Protein AF-A0A963C0A4-F1 (afdb_monomer)

pLDDT: mean 87.42, std 14.11, range [45.28, 98.56]

Foldseek 3Di:
DVLLVVLVVLLVQLVVCLVVVNLVSNLVSVVSNVLSVVVVVVDPVVSVVVVVVCVVCVPLLSVLCVPPCNSVVLSVLSVQLSVCVVVVPPVSNVVSVVVSVVSSVVSSVVVVVVVPDDDPDDPPPDDDDDDDD

Mean predicted aligned error: 8.02 Å

Solvent-accessible surface area (backbone atoms only — not comparable to full-atom values): 7625 Å² total; per-residue (Å²): 111,74,67,59,53,52,47,50,57,30,48,53,45,30,53,56,19,55,76,68,67,35,61,67,58,24,47,54,29,48,51,53,38,53,50,55,59,44,59,74,67,72,44,66,67,63,44,52,57,51,52,56,54,44,64,77,43,43,66,61,60,52,56,30,46,69,42,86,67,39,53,63,52,51,52,52,50,49,52,55,31,51,49,25,54,74,72,64,36,62,69,58,24,50,56,46,48,53,51,47,53,51,51,53,52,51,40,40,52,51,51,55,53,58,75,70,53,80,76,82,74,82,76,84,84,80,79,90,75,82,89,86,132

Nearest PDB structures (foldseek):
  7u5q-assembly2_B  TM=8.967E-01  e=4.202E-04  Brucella melitensis ATCC 23457
  5tpm-assembly2_C  TM=8.599E-01  e=5.009E-02  Escherichia coli CFT073
  5tpm-assembly2_D  TM=8.722E-01  e=1.063E-01  Escherichia coli CFT073
  3sxz-assembly1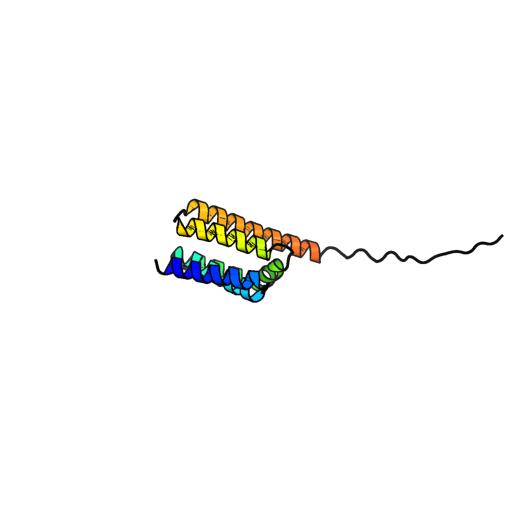_B  TM=8.604E-01  e=1.390E-01  Thermotoga maritima
  2hs5-assembly1_A  TM=7.071E-01  e=4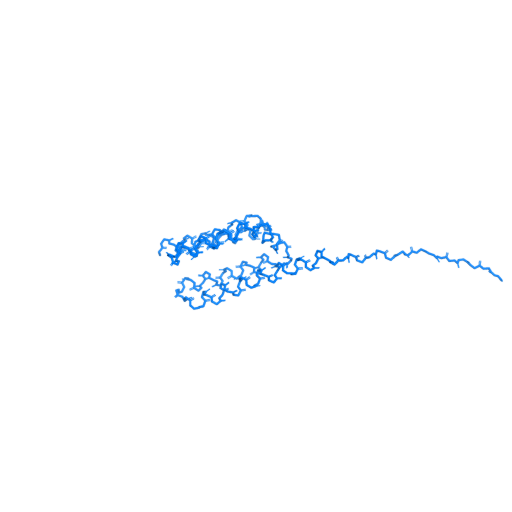.295E-01  Rhodococcus jostii RHA1

Secondary structure (DSSP, 8-state):
-HHHHHHHHHHHHHHHHHHTT-HHHHHHHHHHHHHHHHHTT--HHHHHHHHHHHHHTHHHHHHHTTSTTHHHHHHHHHHHHHHHHHHT-HHHHHHHHHHHHHHHHHHHHHHHHHHTSPPPPPP----------

Radius of gyration: 21.54 Å; Cα contacts (8 Å, |Δi|>4): 77; chains: 1; bounding box: 71×30×64 Å

Sequence (133 aa):
PADLKRLEALHEKLERQAAKGDINGFFEANHAFHEAVQELSGNRWVKQVIDDLRKVLKLTRRDSLRLDGRLKQSLEEHRHILAAIRERDAATAEALMHAHLLSGRAALAKMHAAALSPSPSPASGGGERIGHG

Structure (mmCIF, N/CA/C/O backbone):
data_AF-A0A963C0A4-F1
#
_entry.id   AF-A0A963C0A4-F1
#
loop_
_atom_site.group_PDB
_atom_site.id
_atom_site.type_symbol
_atom_site.label_atom_id
_atom_site.label_alt_id
_atom_site.label_comp_id
_atom_site.label_asym_id
_atom_site.label_entity_id
_atom_site.label_seq_id
_atom_site.pdbx_PDB_ins_code
_atom_site.Cartn_x
_atom_site.Cartn_y
_atom_site.Cartn_z
_atom_site.occupancy
_atom_site.B_iso_or_equiv
_atom_site.auth_seq_id
_atom_site.auth_comp_id
_atom_site.auth_asym_id
_atom_site.auth_atom_id
_atom_site.pdbx_PDB_model_num
ATOM 1 N N . PRO A 1 1 ? -15.663 -5.049 12.313 1.00 68.06 1 PRO A N 1
ATOM 2 C CA . PRO A 1 1 ? -16.088 -3.663 11.977 1.00 68.06 1 PRO A CA 1
ATOM 3 C C . PRO A 1 1 ? -16.221 -3.501 10.456 1.00 68.06 1 PRO A C 1
ATOM 5 O O . PRO A 1 1 ? -15.610 -4.291 9.738 1.00 68.06 1 PRO A O 1
ATOM 8 N N . ALA A 1 2 ? -17.015 -2.541 9.968 1.00 80.81 2 ALA A N 1
ATOM 9 C CA . ALA A 1 2 ? -17.229 -2.334 8.529 1.00 80.81 2 ALA A CA 1
ATOM 10 C C . ALA A 1 2 ? -15.930 -1.966 7.785 1.00 80.81 2 ALA A C 1
ATOM 12 O O . ALA A 1 2 ? -15.677 -2.489 6.702 1.00 80.81 2 ALA A O 1
ATOM 13 N N . ASP A 1 3 ? -15.062 -1.169 8.411 1.00 87.94 3 ASP A N 1
ATOM 14 C CA . ASP A 1 3 ? -13.819 -0.704 7.784 1.00 87.94 3 ASP A CA 1
ATOM 15 C C . ASP A 1 3 ? -12.806 -1.830 7.557 1.00 87.94 3 ASP A C 1
ATOM 17 O O . ASP A 1 3 ? -12.167 -1.897 6.508 1.00 87.94 3 ASP A O 1
ATOM 21 N N . LEU A 1 4 ? -12.717 -2.781 8.495 1.00 91.69 4 LEU A N 1
ATOM 22 C CA . LEU A 1 4 ? -11.841 -3.944 8.345 1.00 91.69 4 LEU A CA 1
ATOM 23 C C . LEU A 1 4 ? -12.279 -4.828 7.171 1.00 91.69 4 LEU A C 1
ATOM 25 O O . LEU A 1 4 ? -11.444 -5.233 6.370 1.00 91.69 4 LEU A O 1
ATOM 29 N N . LYS A 1 5 ? -13.592 -5.050 7.013 1.00 94.44 5 LYS A N 1
ATOM 30 C CA . LYS A 1 5 ? -14.136 -5.799 5.868 1.00 94.44 5 LYS A CA 1
ATOM 31 C C . LYS A 1 5 ? -13.827 -5.104 4.542 1.00 94.44 5 LYS A C 1
ATOM 33 O O . LYS A 1 5 ? -13.534 -5.765 3.550 1.00 94.44 5 LYS A O 1
ATOM 38 N N . ARG A 1 6 ? -13.876 -3.767 4.514 1.00 95.19 6 ARG A N 1
ATOM 39 C CA . ARG A 1 6 ? -13.499 -2.986 3.328 1.00 95.19 6 ARG A CA 1
ATOM 40 C C . ARG A 1 6 ? -12.013 -3.151 3.000 1.00 95.19 6 ARG A C 1
ATOM 42 O O . ARG A 1 6 ? -11.688 -3.351 1.832 1.00 95.19 6 ARG A O 1
ATOM 49 N N . LEU A 1 7 ? -11.127 -3.106 3.998 1.00 95.88 7 LEU A N 1
ATOM 50 C CA . LEU A 1 7 ? -9.694 -3.351 3.797 1.00 95.88 7 LEU A CA 1
ATOM 51 C C . LEU A 1 7 ? -9.411 -4.767 3.289 1.00 95.88 7 LEU A C 1
ATOM 53 O O . LEU A 1 7 ? -8.638 -4.924 2.347 1.00 95.88 7 LEU A O 1
ATOM 57 N N . GLU A 1 8 ? -10.068 -5.778 3.858 1.00 96.94 8 GLU A N 1
ATOM 58 C CA . GLU A 1 8 ? -9.965 -7.173 3.414 1.00 96.94 8 GLU A CA 1
ATOM 59 C C . GLU A 1 8 ? -10.400 -7.319 1.945 1.00 96.94 8 GLU A C 1
ATOM 61 O O . GLU A 1 8 ? -9.646 -7.848 1.133 1.00 96.94 8 GLU A O 1
ATOM 66 N N . ALA A 1 9 ? -11.547 -6.753 1.557 1.00 97.81 9 ALA A N 1
ATOM 67 C CA . ALA A 1 9 ? -12.035 -6.808 0.176 1.00 97.81 9 ALA A CA 1
ATOM 68 C C . ALA A 1 9 ? -11.102 -6.100 -0.829 1.00 97.81 9 ALA A C 1
ATOM 70 O O . ALA A 1 9 ? -10.912 -6.562 -1.962 1.00 97.81 9 ALA A O 1
ATOM 71 N N . LEU A 1 10 ? -10.505 -4.972 -0.431 1.00 98.06 10 LEU A N 1
ATOM 72 C CA . LEU A 1 10 ? -9.507 -4.262 -1.237 1.00 98.06 10 LEU A CA 1
ATOM 73 C C . LEU A 1 10 ? -8.212 -5.069 -1.362 1.00 98.06 10 LEU A C 1
ATOM 75 O O . LEU A 1 10 ? -7.638 -5.140 -2.449 1.00 98.06 10 LEU A O 1
ATOM 79 N N . HIS A 1 11 ? -7.788 -5.732 -0.289 1.00 98.31 11 HIS A N 1
ATOM 80 C CA . HIS A 1 11 ? -6.635 -6.621 -0.311 1.00 98.31 11 HIS A CA 1
ATOM 81 C C . HIS A 1 11 ? -6.869 -7.850 -1.196 1.00 98.31 11 HIS A C 1
ATOM 83 O O . HIS A 1 11 ? -6.030 -8.188 -2.023 1.00 98.31 11 HIS A O 1
ATOM 89 N N . GLU A 1 12 ? -8.037 -8.484 -1.134 1.00 98.31 12 GLU A N 1
ATOM 90 C CA . GLU A 1 12 ? -8.380 -9.558 -2.072 1.00 98.31 12 GLU A CA 1
ATOM 91 C C . GLU A 1 12 ? -8.370 -9.080 -3.531 1.00 98.31 12 GLU A C 1
ATOM 93 O O . GLU A 1 12 ? -8.051 -9.837 -4.450 1.00 98.31 12 GLU A O 1
ATOM 98 N N . LYS A 1 13 ? -8.712 -7.810 -3.781 1.00 98.25 13 LYS A N 1
ATOM 99 C CA . LYS A 1 13 ? -8.554 -7.223 -5.114 1.00 98.25 13 LYS A CA 1
ATOM 100 C C . LYS A 1 13 ? -7.074 -7.137 -5.494 1.00 98.25 13 LYS A C 1
ATOM 102 O O . LYS A 1 13 ? -6.762 -7.503 -6.622 1.00 98.25 13 LYS A O 1
ATOM 107 N N . LEU A 1 14 ? -6.179 -6.728 -4.589 1.00 98.19 14 LEU A N 1
ATOM 108 C CA . LEU A 1 14 ? -4.726 -6.751 -4.830 1.00 98.19 14 LEU A CA 1
ATOM 109 C C . LEU A 1 14 ? -4.240 -8.147 -5.221 1.00 98.19 14 LEU A C 1
ATOM 111 O O . LEU A 1 14 ? -3.583 -8.286 -6.250 1.00 98.19 14 LEU A O 1
ATOM 115 N N . GLU A 1 15 ? -4.631 -9.168 -4.458 1.00 98.50 15 GLU A N 1
ATOM 116 C CA . GLU A 1 15 ? -4.316 -10.576 -4.735 1.00 98.50 15 GLU A CA 1
ATOM 117 C C . GLU A 1 15 ? -4.724 -10.976 -6.155 1.00 98.50 15 GLU A C 1
ATOM 119 O O . GLU A 1 15 ? -3.910 -11.457 -6.946 1.00 98.50 15 GLU A O 1
ATOM 124 N N . ARG A 1 16 ? -5.986 -10.707 -6.518 1.00 98.44 16 ARG A N 1
ATOM 125 C CA . ARG A 1 16 ? -6.525 -11.058 -7.838 1.00 98.44 16 ARG A CA 1
ATOM 126 C C . ARG A 1 16 ? -5.804 -10.350 -8.979 1.00 98.44 16 ARG A C 1
ATOM 128 O O . ARG A 1 16 ? -5.601 -10.967 -10.021 1.00 98.44 16 ARG A O 1
ATOM 135 N N . GLN A 1 17 ? -5.455 -9.072 -8.825 1.00 98.06 17 GLN A N 1
ATOM 136 C CA . GLN A 1 17 ? -4.776 -8.335 -9.896 1.00 98.06 17 GLN A CA 1
ATOM 137 C C . GLN A 1 17 ? -3.301 -8.718 -10.010 1.00 98.06 17 GLN A C 1
ATOM 139 O O . GLN A 1 17 ? -2.800 -8.871 -11.121 1.00 98.06 17 GLN A O 1
ATOM 144 N N . ALA A 1 18 ? -2.629 -8.974 -8.886 1.00 97.00 18 ALA A N 1
ATOM 145 C CA . ALA A 1 18 ? -1.266 -9.488 -8.890 1.00 97.00 18 ALA A CA 1
ATOM 146 C C . ALA A 1 18 ? -1.178 -10.875 -9.543 1.00 97.00 18 ALA A C 1
ATOM 148 O O . ALA A 1 18 ? -0.292 -11.098 -10.363 1.00 97.00 18 ALA A O 1
ATOM 149 N N . ALA A 1 19 ? -2.123 -11.775 -9.250 1.00 96.94 19 ALA A N 1
ATOM 150 C CA . ALA A 1 19 ? -2.187 -13.104 -9.864 1.00 96.94 19 ALA A CA 1
ATOM 151 C C . ALA A 1 19 ? -2.365 -13.053 -11.392 1.00 96.94 19 ALA A C 1
ATOM 153 O O . ALA A 1 19 ? -1.885 -13.931 -12.102 1.00 96.94 19 ALA A O 1
ATOM 154 N N . LYS A 1 20 ? -3.029 -12.011 -11.906 1.00 96.25 20 LYS A N 1
ATOM 155 C CA . LYS A 1 20 ? -3.195 -11.762 -13.347 1.00 96.25 20 LYS A CA 1
ATOM 156 C C . LYS A 1 20 ? -2.012 -11.028 -13.985 1.00 96.25 20 LYS A C 1
ATOM 158 O O . LYS A 1 20 ? -2.010 -10.848 -15.198 1.00 96.25 20 LYS A O 1
ATOM 163 N N . GLY A 1 21 ? -1.059 -10.537 -13.190 1.00 94.12 21 GLY A N 1
ATOM 164 C CA . GLY A 1 21 ? -0.035 -9.601 -13.658 1.00 94.12 21 GLY A CA 1
ATOM 165 C C . GLY A 1 21 ? -0.600 -8.246 -14.109 1.00 94.12 21 GLY A C 1
ATOM 166 O O . GLY A 1 21 ? 0.084 -7.503 -14.812 1.00 94.12 21 GLY A O 1
ATOM 167 N N . ASP A 1 22 ? -1.836 -7.901 -13.726 1.00 96.31 22 ASP A N 1
ATOM 168 C CA . ASP A 1 22 ? -2.466 -6.634 -14.101 1.00 96.31 22 ASP A CA 1
ATOM 169 C C . ASP A 1 22 ? -1.942 -5.500 -13.215 1.00 96.31 22 ASP A C 1
ATOM 171 O O . ASP A 1 22 ? -2.460 -5.215 -12.133 1.00 96.31 22 ASP A O 1
ATOM 175 N N . ILE A 1 23 ? -0.896 -4.833 -13.697 1.00 94.75 23 ILE A N 1
ATOM 176 C CA . ILE A 1 23 ? -0.241 -3.726 -12.994 1.00 94.75 23 ILE A CA 1
ATOM 177 C C . ILE A 1 23 ? -1.183 -2.534 -12.812 1.00 94.75 23 ILE A C 1
ATOM 179 O O . ILE A 1 23 ? -1.156 -1.895 -11.761 1.00 94.75 23 ILE A O 1
ATOM 183 N N . ASN A 1 24 ? -2.023 -2.228 -13.803 1.00 94.75 24 ASN A N 1
ATOM 184 C CA . ASN A 1 24 ? -2.948 -1.099 -13.706 1.00 94.75 24 ASN A CA 1
ATOM 185 C C . ASN A 1 24 ? -4.037 -1.400 -12.675 1.00 94.75 24 ASN A C 1
ATOM 187 O O . ASN A 1 24 ? -4.283 -0.591 -11.779 1.00 94.75 24 ASN A O 1
ATOM 191 N N . GLY A 1 25 ? -4.641 -2.587 -12.753 1.00 96.44 25 GLY A N 1
ATOM 192 C CA . GLY A 1 25 ? -5.624 -3.042 -11.778 1.00 96.44 25 GLY A CA 1
ATOM 193 C C . GLY A 1 25 ? -5.049 -3.113 -10.365 1.00 96.44 25 GLY A C 1
ATOM 194 O O . GLY A 1 25 ? -5.712 -2.688 -9.414 1.00 96.44 25 GLY A O 1
ATOM 195 N N . PHE A 1 26 ? -3.817 -3.608 -10.215 1.00 97.56 26 PHE A N 1
ATOM 196 C CA . PHE A 1 26 ? -3.121 -3.644 -8.931 1.00 97.56 26 PHE A CA 1
ATOM 197 C C . PHE A 1 26 ? -2.867 -2.237 -8.399 1.00 97.56 26 PHE A C 1
ATOM 199 O O . PHE A 1 26 ? -3.135 -1.969 -7.233 1.00 97.56 26 PHE A O 1
ATOM 206 N N . PHE A 1 27 ? -2.395 -1.318 -9.242 1.00 95.25 27 PHE A N 1
ATOM 207 C CA . PHE A 1 27 ? -2.119 0.060 -8.853 1.00 95.25 27 PHE A CA 1
ATOM 208 C C . PHE A 1 27 ? -3.372 0.786 -8.340 1.00 95.25 27 PHE A C 1
ATOM 210 O O . PHE A 1 27 ? -3.320 1.436 -7.295 1.00 95.25 27 PHE A O 1
ATOM 217 N N . GLU A 1 28 ? -4.504 0.640 -9.027 1.00 95.50 28 GLU A N 1
ATOM 218 C CA . GLU A 1 28 ? -5.768 1.257 -8.609 1.00 95.50 28 GLU A CA 1
ATOM 219 C C . GLU A 1 28 ? -6.320 0.608 -7.324 1.00 95.50 28 GLU A C 1
ATOM 221 O O . GLU A 1 28 ? -6.776 1.303 -6.417 1.00 95.50 28 GLU A O 1
ATOM 226 N N . ALA A 1 29 ? -6.219 -0.721 -7.180 1.00 96.88 29 ALA A N 1
ATOM 227 C CA . ALA A 1 29 ? -6.583 -1.408 -5.935 1.00 96.88 29 ALA A CA 1
ATOM 228 C C . ALA A 1 29 ? -5.678 -1.002 -4.757 1.00 96.88 29 ALA A C 1
ATOM 230 O O . ALA A 1 29 ? -6.158 -0.806 -3.643 1.00 96.88 29 ALA A O 1
ATOM 231 N N . ASN A 1 30 ? -4.384 -0.822 -5.019 1.00 95.62 30 ASN A N 1
ATOM 232 C CA . ASN A 1 30 ? -3.390 -0.373 -4.051 1.00 95.62 30 ASN A CA 1
ATOM 233 C C . ASN A 1 30 ? -3.712 1.037 -3.566 1.00 95.62 30 ASN A C 1
ATOM 235 O O . ASN A 1 30 ? -3.765 1.289 -2.366 1.00 95.62 30 ASN A O 1
ATOM 239 N N . HIS A 1 31 ? -3.994 1.953 -4.492 1.00 93.88 31 HIS A N 1
ATOM 240 C CA . HIS A 1 31 ? -4.404 3.305 -4.140 1.00 93.88 31 HIS A CA 1
ATOM 241 C C . HIS A 1 31 ? -5.621 3.307 -3.206 1.00 93.88 31 HIS A C 1
ATOM 243 O O . HIS A 1 31 ? -5.540 3.892 -2.126 1.00 93.88 31 HIS A O 1
ATOM 249 N N . ALA A 1 32 ? -6.675 2.568 -3.563 1.00 95.12 32 ALA A N 1
ATOM 250 C CA . ALA A 1 32 ? -7.883 2.459 -2.751 1.00 95.12 32 ALA A CA 1
ATOM 251 C C . ALA A 1 32 ? -7.628 1.817 -1.372 1.00 95.12 32 ALA A C 1
ATOM 253 O O . ALA A 1 32 ? -8.213 2.247 -0.378 1.00 95.12 32 ALA A O 1
ATOM 254 N N . PHE A 1 33 ? -6.743 0.813 -1.282 1.00 96.56 33 PHE A N 1
ATOM 255 C CA . PHE A 1 33 ? -6.332 0.226 -0.000 1.00 96.56 33 PHE A CA 1
ATOM 256 C C . PHE A 1 33 ? -5.699 1.282 0.907 1.00 96.56 33 PHE A C 1
ATOM 258 O O . PHE A 1 33 ? -6.087 1.429 2.063 1.00 96.56 33 PHE A O 1
ATOM 265 N N . HIS A 1 34 ? -4.753 2.057 0.378 1.00 94.75 34 HIS A N 1
ATOM 266 C CA . HIS A 1 34 ? -4.107 3.105 1.157 1.00 94.75 34 HIS A CA 1
ATOM 267 C C . HIS A 1 34 ? -5.063 4.230 1.571 1.00 94.75 34 HIS A C 1
ATOM 269 O O . HIS A 1 34 ? -4.909 4.761 2.666 1.00 94.75 34 HIS A O 1
ATOM 275 N N . GLU A 1 35 ? -6.003 4.629 0.712 1.00 91.88 35 GLU A N 1
ATOM 276 C CA . GLU A 1 35 ? -7.035 5.606 1.086 1.00 91.88 35 GLU A CA 1
ATOM 277 C C . GLU A 1 35 ? -7.881 5.092 2.256 1.00 91.88 35 GLU A C 1
ATOM 279 O O . GLU A 1 35 ? -8.080 5.815 3.229 1.00 91.88 35 GLU A O 1
ATOM 284 N N . ALA A 1 36 ? -8.299 3.824 2.213 1.00 93.19 36 ALA A N 1
ATOM 285 C CA . ALA A 1 36 ? -9.060 3.212 3.299 1.00 93.19 36 ALA A CA 1
ATOM 286 C C . ALA A 1 36 ? -8.265 3.171 4.618 1.00 93.19 36 ALA A C 1
ATOM 288 O O . ALA A 1 36 ? -8.827 3.452 5.671 1.00 93.19 36 ALA A O 1
ATOM 289 N N . VAL A 1 37 ? -6.955 2.889 4.579 1.00 91.94 37 VAL A N 1
ATOM 290 C CA . VAL A 1 37 ? -6.095 2.956 5.778 1.00 91.94 37 VAL A CA 1
ATOM 291 C C . VAL A 1 37 ? -6.009 4.385 6.328 1.00 91.94 37 VAL A C 1
ATOM 293 O O . VAL A 1 37 ? -6.045 4.583 7.537 1.00 91.94 37 VAL A O 1
ATOM 296 N N . GLN A 1 38 ? -5.918 5.398 5.467 1.00 90.19 38 GLN A N 1
ATOM 297 C CA . GLN A 1 38 ? -5.843 6.797 5.907 1.00 90.19 38 GLN A CA 1
ATOM 298 C C . GLN A 1 38 ? -7.143 7.278 6.537 1.00 90.19 38 GLN A C 1
ATOM 300 O O . GLN A 1 38 ? -7.111 8.021 7.517 1.00 90.19 38 GLN A O 1
ATOM 305 N N . GLU A 1 39 ? -8.282 6.839 6.010 1.00 89.38 39 GLU A N 1
ATOM 306 C CA . GLU A 1 39 ? -9.599 7.154 6.563 1.00 89.38 39 GLU A CA 1
ATOM 307 C C . GLU A 1 39 ? -9.764 6.627 7.996 1.00 89.38 39 GLU A C 1
ATOM 309 O O . GLU A 1 39 ? -10.393 7.302 8.811 1.00 89.38 39 GLU A O 1
ATOM 314 N N . LEU A 1 40 ? -9.107 5.513 8.352 1.00 87.19 40 LEU A N 1
ATOM 315 C CA . LEU A 1 40 ? -9.084 5.005 9.731 1.00 87.19 40 LEU A CA 1
ATOM 316 C C . LEU A 1 40 ? -8.431 5.969 10.729 1.00 87.19 40 LEU A C 1
ATOM 318 O O . LEU A 1 40 ? -8.749 5.915 11.914 1.00 87.19 40 LEU A O 1
ATOM 322 N N . SER A 1 41 ? -7.534 6.852 10.279 1.00 82.00 41 SER A N 1
ATOM 323 C CA . SER A 1 41 ? -6.888 7.832 11.165 1.00 82.00 41 SER A CA 1
ATOM 324 C C . SER A 1 41 ? -7.836 8.942 11.631 1.00 82.00 41 SER A C 1
ATOM 326 O O . SER A 1 41 ? -7.503 9.683 12.553 1.00 82.00 41 SER A O 1
ATOM 328 N N . GLY A 1 42 ? -8.980 9.126 10.957 1.00 85.19 42 GLY A N 1
ATOM 329 C CA . GLY A 1 42 ? -9.902 10.240 11.199 1.00 85.19 42 GLY A CA 1
ATOM 330 C C . GLY A 1 42 ? -9.321 11.631 10.895 1.00 85.19 42 GLY A C 1
ATOM 331 O O . GLY A 1 42 ? -10.015 12.635 11.057 1.00 85.19 42 GLY A O 1
ATOM 332 N N . ASN A 1 43 ? -8.068 11.727 10.431 1.00 87.38 43 ASN A N 1
ATOM 333 C CA . ASN A 1 43 ? -7.392 12.997 10.194 1.00 87.38 43 ASN A CA 1
ATOM 334 C C . ASN A 1 43 ? -7.549 13.444 8.735 1.00 87.38 43 ASN A C 1
ATOM 336 O O . ASN A 1 43 ? -6.744 13.129 7.853 1.00 87.38 43 ASN A O 1
ATOM 340 N N . ARG A 1 44 ? -8.598 14.234 8.490 1.00 85.44 44 ARG A N 1
ATOM 341 C CA . ARG A 1 44 ? -8.937 14.752 7.156 1.00 85.44 44 ARG A CA 1
ATOM 342 C C . ARG A 1 44 ? -7.821 15.594 6.525 1.00 85.44 44 ARG A C 1
ATOM 344 O O 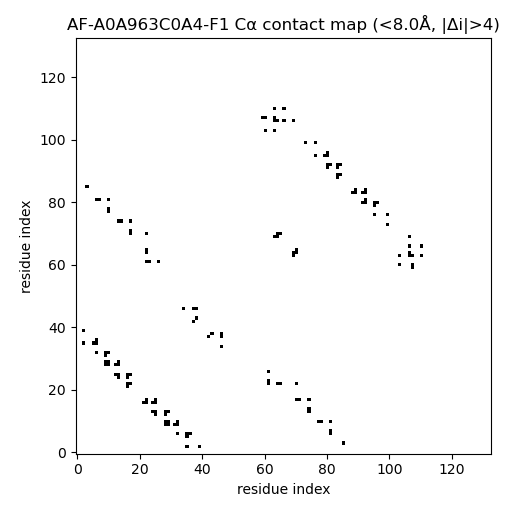. ARG A 1 44 ? -7.672 15.569 5.307 1.00 85.44 44 ARG A O 1
ATOM 351 N N . TRP A 1 45 ? -7.050 16.333 7.323 1.00 83.19 45 TRP A N 1
ATOM 352 C CA . TRP A 1 45 ? -5.988 17.195 6.799 1.00 83.19 45 TRP A CA 1
ATOM 353 C C . TRP A 1 45 ? -4.798 16.375 6.292 1.00 83.19 45 TRP A C 1
ATOM 355 O O . TRP A 1 45 ? -4.336 16.588 5.173 1.00 83.19 45 TRP A O 1
ATOM 365 N N . VAL A 1 46 ? -4.374 15.368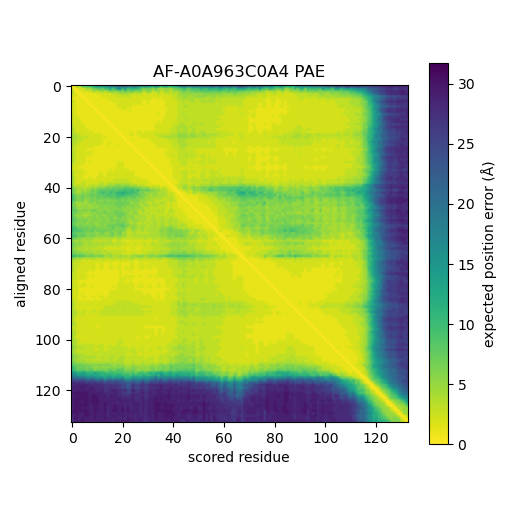 7.063 1.00 83.56 46 VAL A N 1
ATOM 366 C CA . VAL A 1 46 ? -3.322 14.430 6.641 1.00 83.56 46 VAL A CA 1
ATOM 367 C C . VAL A 1 46 ? -3.740 13.675 5.379 1.00 83.56 46 VAL A C 1
ATOM 369 O O . VAL A 1 46 ? -2.941 13.571 4.448 1.00 83.56 46 VAL A O 1
ATOM 372 N N . LYS A 1 47 ? -5.000 13.219 5.298 1.00 86.62 47 LYS A N 1
ATOM 373 C CA . LYS A 1 47 ? -5.531 12.588 4.079 1.00 86.62 47 LYS A CA 1
ATOM 374 C C . LYS A 1 47 ? -5.377 13.505 2.861 1.00 86.62 47 LYS A C 1
ATOM 376 O O . LYS A 1 47 ? -4.807 13.088 1.859 1.00 86.62 47 LYS A O 1
ATOM 381 N N . GLN A 1 48 ? -5.810 14.764 2.968 1.00 86.94 48 GLN A N 1
ATOM 382 C CA . GLN A 1 48 ? -5.746 15.725 1.863 1.00 86.94 48 GLN A CA 1
ATOM 383 C C . GLN A 1 48 ? -4.311 15.940 1.358 1.00 86.94 48 GLN A C 1
ATOM 385 O O . GLN A 1 48 ? -4.063 15.869 0.155 1.00 86.94 48 GLN A O 1
ATOM 390 N N . VAL A 1 49 ? -3.356 16.149 2.271 1.00 87.62 49 VAL A N 1
ATOM 391 C CA . VAL A 1 49 ? -1.942 16.341 1.912 1.00 87.62 49 VAL A CA 1
ATOM 392 C C . VAL A 1 49 ? -1.386 15.110 1.190 1.00 87.62 49 VAL A C 1
ATOM 394 O O . VAL A 1 49 ? -0.691 15.239 0.179 1.00 87.62 49 VAL A O 1
ATOM 397 N N . ILE A 1 50 ? -1.704 13.905 1.671 1.00 86.12 50 ILE A N 1
ATOM 398 C CA . ILE A 1 50 ? -1.234 12.668 1.039 1.00 86.12 50 ILE A CA 1
ATOM 399 C C . ILE A 1 50 ? -1.871 12.469 -0.343 1.00 86.12 50 ILE A C 1
ATOM 401 O O . ILE A 1 50 ? -1.176 12.060 -1.278 1.00 86.12 50 ILE A O 1
ATOM 405 N N . ASP A 1 51 ? -3.161 12.760 -0.495 1.00 86.31 51 ASP A N 1
ATOM 406 C CA . ASP A 1 51 ? -3.868 12.627 -1.769 1.00 86.31 51 ASP A CA 1
ATOM 407 C C . ASP A 1 51 ? -3.266 13.536 -2.844 1.00 86.31 51 ASP A C 1
ATOM 409 O O . ASP A 1 51 ? -3.032 13.095 -3.974 1.00 86.31 51 ASP A O 1
ATOM 413 N N . ASP A 1 52 ? -2.936 14.778 -2.494 1.00 86.81 52 ASP A N 1
ATOM 414 C CA . ASP A 1 52 ? -2.330 15.718 -3.436 1.00 86.81 52 ASP A CA 1
ATOM 415 C C . ASP A 1 52 ? -0.913 15.291 -3.845 1.00 86.81 52 ASP A C 1
ATOM 417 O O . ASP A 1 52 ? -0.595 15.272 -5.038 1.00 86.81 52 ASP A O 1
ATOM 421 N N . LEU A 1 53 ? -0.093 14.811 -2.903 1.00 85.38 53 LEU A N 1
ATOM 422 C CA . LEU A 1 53 ? 1.222 14.238 -3.220 1.00 85.38 53 LEU A CA 1
ATOM 423 C C . LEU A 1 53 ? 1.115 13.000 -4.125 1.00 85.38 53 LEU A C 1
ATOM 425 O O . LEU A 1 53 ? 1.924 12.803 -5.036 1.00 85.38 53 LEU A O 1
ATOM 429 N N . ARG A 1 54 ? 0.103 12.154 -3.918 1.00 84.50 54 ARG A N 1
ATOM 430 C CA . ARG A 1 54 ? -0.108 10.951 -4.735 1.00 84.50 54 ARG A CA 1
ATOM 431 C C . ARG A 1 54 ? -0.502 11.256 -6.166 1.00 84.50 54 ARG A C 1
ATOM 433 O O . ARG A 1 54 ? -0.088 10.503 -7.048 1.00 84.50 54 ARG A O 1
ATOM 440 N N . LYS A 1 55 ? -1.259 12.330 -6.407 1.00 86.50 55 LYS A N 1
ATOM 441 C CA . LYS A 1 55 ? -1.596 12.778 -7.768 1.00 86.50 55 LYS A CA 1
ATOM 442 C C . LYS A 1 55 ? -0.331 13.115 -8.551 1.00 86.50 55 LYS A C 1
ATOM 444 O O . LYS A 1 55 ? -0.171 12.635 -9.670 1.00 86.50 55 LYS A O 1
ATOM 449 N N . VAL A 1 56 ? 0.595 13.850 -7.931 1.00 86.88 56 VAL A N 1
ATOM 450 C CA . VAL A 1 56 ? 1.882 14.222 -8.546 1.00 86.88 56 VAL A CA 1
ATOM 451 C C . VAL A 1 56 ? 2.728 12.984 -8.864 1.00 86.88 56 VAL A C 1
ATOM 453 O O . VAL A 1 56 ? 3.339 12.896 -9.925 1.00 86.88 56 VAL A O 1
ATOM 456 N N . LEU A 1 57 ? 2.725 11.988 -7.976 1.00 85.44 57 LEU A N 1
ATOM 457 C CA . LEU A 1 57 ? 3.551 10.783 -8.103 1.00 85.44 57 LEU A CA 1
ATOM 458 C C . LEU A 1 57 ? 2.858 9.620 -8.840 1.00 85.44 57 LEU A C 1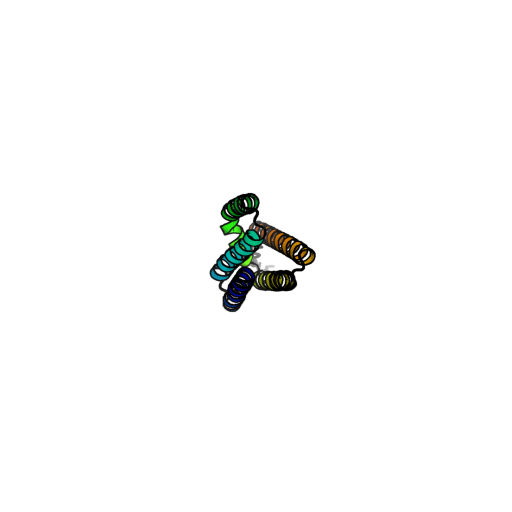
ATOM 460 O O . LEU A 1 57 ? 3.397 8.511 -8.863 1.00 85.44 57 LEU A O 1
ATOM 464 N N . LYS A 1 58 ? 1.658 9.818 -9.409 1.00 85.31 58 LYS A N 1
ATOM 465 C CA . LYS A 1 58 ? 0.807 8.716 -9.901 1.00 85.31 58 LYS A CA 1
ATOM 466 C C . LYS A 1 58 ? 1.519 7.859 -10.952 1.00 85.31 58 LYS A C 1
ATOM 468 O O . LYS A 1 58 ? 1.601 6.641 -10.797 1.00 85.31 58 LYS A O 1
ATOM 473 N N . LEU A 1 59 ? 2.038 8.494 -12.004 1.00 84.62 59 LEU A N 1
ATOM 474 C CA . LEU A 1 59 ? 2.638 7.793 -13.145 1.00 84.62 59 LEU A CA 1
ATOM 475 C C . LEU A 1 59 ? 3.929 7.069 -12.756 1.00 84.62 59 LEU A C 1
ATOM 477 O O . LEU A 1 59 ? 4.064 5.879 -13.025 1.00 84.62 59 LEU A O 1
ATOM 481 N N . THR A 1 60 ? 4.826 7.744 -12.039 1.00 85.31 60 THR A N 1
ATOM 482 C CA . THR A 1 60 ? 6.107 7.161 -11.620 1.00 85.31 60 THR A CA 1
ATOM 483 C C . THR A 1 60 ? 5.906 5.984 -10.667 1.00 85.31 60 THR A C 1
ATOM 485 O O . THR A 1 60 ? 6.540 4.942 -10.829 1.00 85.31 60 THR A O 1
ATOM 488 N N . ARG A 1 61 ? 4.969 6.084 -9.711 1.00 85.50 61 ARG A N 1
ATOM 489 C CA . ARG A 1 61 ? 4.631 4.969 -8.805 1.00 85.50 61 ARG A CA 1
ATOM 490 C C . ARG A 1 61 ? 4.020 3.776 -9.529 1.00 85.50 61 ARG A C 1
ATOM 492 O O . ARG A 1 61 ? 4.267 2.646 -9.123 1.00 85.50 61 ARG A O 1
ATOM 499 N N . ARG A 1 62 ? 3.205 4.010 -10.558 1.00 91.25 62 ARG A N 1
ATOM 500 C CA . ARG A 1 62 ? 2.659 2.929 -11.384 1.00 91.25 62 ARG A CA 1
ATOM 501 C C . ARG A 1 62 ? 3.775 2.234 -12.155 1.00 91.25 62 ARG A C 1
ATOM 503 O O . ARG A 1 62 ? 3.827 1.011 -12.188 1.00 91.25 62 ARG A O 1
ATOM 510 N N . ASP A 1 63 ? 4.667 3.006 -12.760 1.00 89.19 63 ASP A N 1
ATOM 511 C CA . ASP A 1 63 ? 5.717 2.457 -13.609 1.00 89.19 63 ASP A CA 1
ATOM 512 C C . ASP A 1 63 ? 6.770 1.685 -12.793 1.00 89.19 63 ASP A C 1
ATOM 514 O O . ASP A 1 63 ? 7.254 0.658 -13.263 1.00 89.19 63 ASP A O 1
ATOM 518 N N . SER A 1 64 ? 7.035 2.066 -11.535 1.00 90.12 64 SER A N 1
ATOM 519 C CA . SER A 1 64 ? 7.943 1.307 -10.658 1.00 90.12 64 SER A CA 1
ATOM 520 C C . SER A 1 64 ? 7.453 -0.105 -10.325 1.00 90.12 64 SER A C 1
ATOM 522 O O . SER A 1 64 ? 8.269 -0.973 -10.018 1.00 90.12 64 SER A O 1
ATOM 524 N N . LEU A 1 65 ? 6.147 -0.379 -10.433 1.00 91.88 65 LEU A N 1
ATOM 525 C CA . LEU A 1 65 ? 5.593 -1.730 -10.277 1.00 91.88 65 LEU A CA 1
ATOM 526 C C . LEU A 1 65 ? 5.982 -2.671 -11.425 1.00 91.88 65 LEU A C 1
ATOM 528 O O . LEU A 1 65 ? 5.846 -3.882 -11.266 1.00 91.88 65 LEU A O 1
ATOM 532 N N . ARG A 1 66 ? 6.468 -2.135 -12.556 1.00 91.88 66 ARG A N 1
ATOM 533 C CA . ARG A 1 66 ? 7.015 -2.930 -13.668 1.00 91.88 66 ARG A CA 1
ATOM 534 C C . ARG A 1 66 ? 8.418 -3.460 -13.392 1.00 91.88 66 ARG A C 1
ATOM 536 O O . ARG A 1 66 ? 8.892 -4.284 -14.161 1.00 91.88 66 ARG A O 1
ATOM 543 N N . LEU A 1 67 ? 9.088 -2.985 -12.340 1.00 91.44 67 LEU A N 1
ATOM 544 C CA . LEU A 1 67 ? 10.379 -3.532 -11.945 1.00 91.44 67 LEU A CA 1
ATOM 545 C C . LEU A 1 67 ? 10.206 -4.999 -11.534 1.00 91.44 67 LEU A C 1
ATOM 547 O O . LEU A 1 67 ? 9.323 -5.318 -10.731 1.00 91.44 67 LEU A O 1
ATOM 551 N N . ASP A 1 68 ? 11.066 -5.872 -12.052 1.00 88.75 68 ASP A N 1
ATOM 552 C CA . ASP A 1 68 ? 10.992 -7.307 -11.788 1.00 88.75 68 ASP A CA 1
ATOM 553 C C . ASP A 1 68 ? 10.924 -7.609 -10.286 1.00 88.75 68 ASP A C 1
ATOM 555 O O . ASP A 1 68 ? 11.681 -7.082 -9.467 1.00 88.75 68 ASP A O 1
ATOM 559 N N . GLY A 1 69 ? 9.948 -8.436 -9.908 1.00 92.88 69 GLY A N 1
ATOM 560 C CA . GLY A 1 69 ? 9.687 -8.822 -8.520 1.00 92.88 69 GLY A CA 1
ATOM 561 C C . GLY A 1 69 ? 8.970 -7.773 -7.658 1.00 92.88 69 GLY A C 1
ATOM 562 O O . GLY A 1 69 ? 8.418 -8.142 -6.618 1.00 92.88 69 GLY A O 1
ATOM 563 N N . ARG A 1 70 ? 8.882 -6.499 -8.076 1.00 95.50 70 ARG A N 1
ATOM 564 C CA . ARG A 1 70 ? 8.290 -5.427 -7.252 1.00 95.50 70 ARG A CA 1
ATOM 565 C C . ARG A 1 70 ? 6.808 -5.647 -6.971 1.00 95.50 70 ARG A C 1
ATOM 567 O O . ARG A 1 70 ? 6.373 -5.405 -5.847 1.00 95.50 70 ARG A O 1
ATOM 574 N N . LEU A 1 71 ? 6.044 -6.117 -7.957 1.00 95.81 71 LEU A N 1
ATOM 575 C CA . LEU A 1 71 ? 4.614 -6.404 -7.798 1.00 95.81 71 LEU A CA 1
ATOM 576 C C . LEU A 1 71 ? 4.371 -7.431 -6.679 1.00 95.81 71 LEU A C 1
ATOM 578 O O . LEU A 1 71 ? 3.590 -7.181 -5.762 1.00 95.81 71 LEU A O 1
ATOM 582 N N . LYS A 1 72 ? 5.106 -8.551 -6.714 1.00 96.50 72 LYS A N 1
ATOM 583 C CA . LYS A 1 72 ? 5.026 -9.618 -5.705 1.00 96.50 72 LYS A CA 1
ATOM 584 C C . LYS A 1 72 ? 5.478 -9.126 -4.331 1.00 96.50 72 LYS A C 1
ATOM 586 O O . LYS A 1 72 ? 4.801 -9.386 -3.344 1.00 96.50 72 LYS A O 1
ATOM 591 N N . GLN A 1 73 ? 6.584 -8.383 -4.277 1.00 97.50 73 GLN A N 1
ATOM 592 C CA . GLN A 1 73 ? 7.071 -7.780 -3.037 1.00 97.50 73 GLN A CA 1
ATOM 593 C C . GLN A 1 73 ? 6.028 -6.833 -2.426 1.00 97.50 73 GLN A C 1
ATOM 595 O O . GLN A 1 73 ? 5.776 -6.894 -1.229 1.00 97.50 73 GLN A O 1
ATOM 600 N N . SER A 1 74 ? 5.397 -5.979 -3.241 1.00 97.56 74 SER A N 1
ATOM 601 C CA . SER A 1 74 ? 4.382 -5.039 -2.758 1.00 97.56 74 SER A CA 1
ATOM 602 C C . SER A 1 74 ? 3.193 -5.775 -2.167 1.00 97.56 74 SER A C 1
ATOM 604 O O . SER A 1 74 ? 2.716 -5.389 -1.108 1.00 97.56 74 SER A O 1
ATOM 606 N N . LEU A 1 75 ? 2.717 -6.826 -2.835 1.00 98.44 75 LEU A N 1
ATOM 607 C CA . LEU A 1 75 ? 1.609 -7.629 -2.331 1.00 98.44 75 LEU A CA 1
ATOM 608 C C . LEU A 1 75 ? 1.930 -8.245 -0.963 1.00 98.44 75 LEU A C 1
ATOM 610 O O . LEU A 1 75 ? 1.099 -8.187 -0.064 1.00 98.44 75 LEU A O 1
ATOM 614 N N . GLU A 1 76 ? 3.142 -8.767 -0.785 1.00 98.50 76 GLU A N 1
ATOM 615 C CA . GLU A 1 76 ? 3.576 -9.329 0.498 1.00 98.50 76 GLU A CA 1
ATOM 616 C C . GLU A 1 76 ? 3.623 -8.274 1.612 1.00 98.50 76 GLU A C 1
ATOM 618 O O . GLU A 1 76 ? 3.146 -8.504 2.720 1.00 98.50 76 GLU A O 1
ATOM 623 N N . GLU A 1 77 ? 4.125 -7.075 1.307 1.00 98.50 77 GLU A N 1
ATOM 624 C CA . GLU A 1 77 ? 4.092 -5.941 2.237 1.00 98.50 77 GLU A CA 1
ATOM 625 C C . GLU A 1 77 ? 2.644 -5.620 2.668 1.00 98.50 77 GLU A C 1
ATOM 627 O O . GLU A 1 77 ? 2.382 -5.414 3.853 1.00 98.50 77 GLU A O 1
ATOM 632 N N . HIS A 1 78 ? 1.683 -5.646 1.734 1.00 98.44 78 HIS A N 1
ATOM 633 C CA . HIS A 1 78 ? 0.264 -5.428 2.039 1.00 98.44 78 HIS A CA 1
ATOM 634 C C . HIS A 1 78 ? -0.348 -6.522 2.921 1.00 98.44 78 HIS A C 1
ATOM 636 O O . HIS A 1 78 ? -1.157 -6.190 3.791 1.00 98.44 78 HIS A O 1
ATOM 642 N N . ARG A 1 79 ? 0.046 -7.791 2.745 1.00 98.50 79 ARG A N 1
ATOM 643 C CA . ARG A 1 79 ? -0.409 -8.902 3.600 1.00 98.50 79 ARG A CA 1
ATOM 644 C C . ARG A 1 79 ? -0.022 -8.673 5.052 1.00 98.50 79 ARG A C 1
ATOM 646 O O . ARG A 1 79 ? -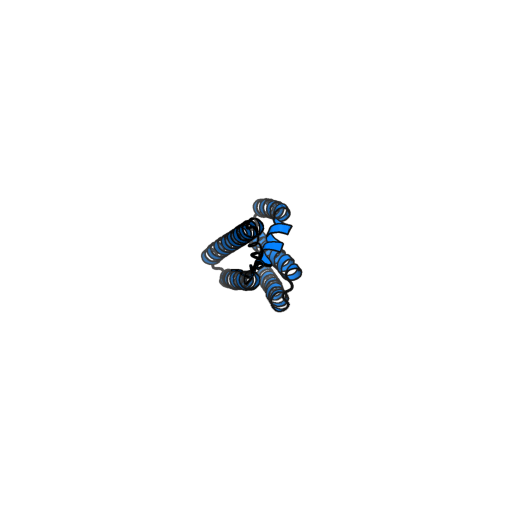0.878 -8.762 5.931 1.00 98.50 79 ARG A O 1
ATOM 653 N N . HIS A 1 80 ? 1.240 -8.319 5.295 1.00 98.56 80 HIS A N 1
ATOM 654 C CA . HIS A 1 80 ? 1.734 -8.043 6.644 1.00 98.56 80 HIS A CA 1
ATOM 655 C C . HIS A 1 80 ? 1.046 -6.825 7.270 1.00 98.56 80 HIS A C 1
ATOM 657 O O . HIS A 1 80 ? 0.635 -6.880 8.427 1.00 98.56 80 HIS A O 1
ATOM 663 N N . ILE A 1 81 ? 0.861 -5.745 6.503 1.00 98.31 81 ILE A N 1
ATOM 664 C CA . ILE A 1 81 ? 0.148 -4.550 6.980 1.00 98.31 81 ILE A CA 1
ATOM 665 C C . ILE A 1 81 ? -1.291 -4.902 7.373 1.00 98.31 81 ILE A C 1
ATOM 667 O O . ILE A 1 81 ? -1.749 -4.516 8.447 1.00 98.31 81 ILE A O 1
ATOM 671 N N . LEU A 1 82 ? -2.012 -5.644 6.524 1.00 97.81 82 LEU A N 1
ATOM 672 C CA . LEU A 1 82 ? -3.383 -6.050 6.824 1.00 97.81 82 LEU A CA 1
ATOM 673 C C . LEU A 1 82 ? -3.441 -6.949 8.065 1.00 97.81 82 LEU A C 1
ATOM 675 O O . LEU A 1 82 ? -4.337 -6.763 8.884 1.00 97.81 82 LEU A O 1
ATOM 679 N N . ALA A 1 83 ? -2.503 -7.887 8.225 1.00 98.00 83 ALA A N 1
ATOM 680 C CA . ALA A 1 83 ? -2.428 -8.745 9.407 1.00 98.00 83 ALA A CA 1
ATOM 681 C C . ALA A 1 83 ? -2.283 -7.920 10.699 1.00 98.00 83 ALA A C 1
ATOM 683 O O . ALA A 1 83 ? -3.108 -8.060 11.600 1.00 98.00 83 ALA A O 1
ATOM 684 N N . ALA A 1 84 ? -1.342 -6.971 10.736 1.00 97.69 84 ALA A N 1
ATOM 685 C CA . ALA A 1 84 ? -1.157 -6.087 11.889 1.00 97.69 84 ALA A CA 1
ATOM 686 C C . ALA A 1 84 ? -2.412 -5.242 12.192 1.00 97.69 84 ALA A C 1
ATOM 688 O O . ALA A 1 84 ? -2.824 -5.106 13.344 1.00 97.69 84 ALA A O 1
ATOM 689 N N . ILE A 1 85 ? -3.090 -4.727 11.155 1.00 95.38 85 ILE A N 1
ATOM 690 C CA . ILE A 1 85 ? -4.355 -3.991 11.321 1.00 95.38 85 ILE A CA 1
ATOM 691 C C . ILE A 1 85 ? -5.466 -4.901 11.875 1.00 95.38 85 ILE A C 1
ATOM 693 O O . ILE A 1 85 ? -6.242 -4.462 12.728 1.00 95.38 85 ILE A O 1
ATOM 697 N N . ARG A 1 86 ? -5.558 -6.163 11.428 1.00 95.56 86 ARG A N 1
ATOM 698 C CA . ARG A 1 86 ? -6.538 -7.143 11.944 1.00 95.56 86 ARG A CA 1
ATOM 699 C C . ARG A 1 86 ? -6.325 -7.424 13.428 1.00 95.56 86 ARG A C 1
ATOM 701 O O . ARG A 1 86 ? -7.301 -7.496 14.173 1.00 95.56 86 ARG A O 1
ATOM 708 N N . GLU A 1 87 ? -5.070 -7.528 13.841 1.00 96.44 87 GLU A N 1
ATOM 709 C CA . GLU A 1 87 ? -4.659 -7.739 15.233 1.00 96.44 87 GLU A CA 1
ATOM 710 C C . GLU A 1 87 ? -4.779 -6.471 16.091 1.00 96.44 87 GLU A C 1
ATOM 712 O O . GLU A 1 87 ? -4.684 -6.542 17.314 1.00 96.44 87 GLU A O 1
ATOM 717 N N . ARG A 1 88 ? -5.069 -5.320 15.465 1.00 94.62 88 ARG A N 1
ATOM 718 C CA . ARG A 1 88 ? -5.095 -3.989 16.092 1.00 94.62 88 ARG A CA 1
ATOM 719 C C . ARG A 1 88 ? -3.747 -3.588 16.698 1.00 94.62 88 ARG A C 1
ATOM 721 O O . ARG A 1 88 ? -3.705 -2.775 17.620 1.00 94.62 88 ARG A O 1
ATOM 728 N N . ASP A 1 89 ? -2.656 -4.113 16.150 1.00 96.69 89 ASP A N 1
ATOM 729 C CA . ASP A 1 89 ? -1.302 -3.716 16.513 1.00 96.69 89 ASP A CA 1
ATOM 730 C C . ASP A 1 89 ? -0.894 -2.475 15.709 1.00 96.69 89 ASP A C 1
ATOM 732 O O . ASP A 1 89 ? -0.376 -2.549 14.590 1.00 96.69 89 ASP A O 1
ATOM 736 N N . ALA A 1 90 ? -1.172 -1.307 16.287 1.00 93.81 90 ALA A N 1
ATOM 737 C CA . ALA A 1 90 ? -0.879 -0.024 15.661 1.00 93.81 90 ALA A CA 1
ATOM 738 C C . ALA A 1 90 ? 0.627 0.194 15.435 1.00 93.81 90 ALA A C 1
ATOM 740 O O . ALA A 1 90 ? 1.006 0.730 14.395 1.00 93.81 90 ALA A O 1
ATOM 741 N N . ALA A 1 91 ? 1.477 -0.245 16.369 1.00 97.00 91 ALA A N 1
ATOM 742 C CA . ALA A 1 91 ? 2.920 -0.037 16.288 1.00 97.00 91 ALA A CA 1
ATOM 743 C C . ALA A 1 91 ? 3.528 -0.866 15.149 1.00 97.00 91 ALA A C 1
ATOM 745 O O . ALA A 1 91 ? 4.296 -0.350 14.333 1.00 97.00 91 ALA A O 1
ATOM 746 N N . THR A 1 92 ? 3.128 -2.135 15.039 1.00 97.94 92 THR A N 1
ATOM 747 C CA . THR A 1 92 ? 3.572 -2.998 13.940 1.00 97.94 92 THR A CA 1
ATOM 748 C C . THR A 1 92 ? 3.016 -2.518 12.599 1.00 97.94 92 THR A C 1
ATOM 750 O O . THR A 1 92 ? 3.754 -2.464 11.613 1.00 97.94 92 THR A O 1
ATOM 753 N N . ALA A 1 93 ? 1.746 -2.099 12.543 1.00 96.62 93 ALA A N 1
ATOM 754 C CA . ALA A 1 93 ? 1.153 -1.555 11.321 1.00 96.62 93 ALA A CA 1
ATOM 755 C C . ALA A 1 93 ? 1.886 -0.291 10.828 1.00 96.62 93 ALA A C 1
ATOM 757 O O . ALA A 1 93 ? 2.143 -0.160 9.628 1.00 96.62 93 ALA A O 1
ATOM 758 N N . GLU A 1 94 ? 2.266 0.611 11.738 1.00 95.94 94 GLU A N 1
ATOM 759 C CA . GLU A 1 94 ? 3.052 1.808 11.423 1.00 95.94 94 GLU A CA 1
ATOM 760 C C . GLU A 1 94 ? 4.437 1.448 10.872 1.00 95.94 94 GLU A C 1
ATOM 762 O O . GLU A 1 94 ? 4.812 1.910 9.789 1.00 95.94 94 GLU A O 1
ATOM 767 N N . ALA A 1 95 ? 5.175 0.579 11.569 1.00 98.19 95 ALA A N 1
ATOM 768 C CA . ALA A 1 95 ? 6.511 0.157 11.157 1.00 98.19 95 ALA A CA 1
ATOM 769 C C . ALA A 1 95 ? 6.503 -0.500 9.764 1.00 98.19 95 ALA A C 1
ATOM 771 O O . ALA A 1 95 ? 7.338 -0.182 8.910 1.00 98.19 95 ALA A O 1
ATOM 772 N N . LEU A 1 96 ? 5.523 -1.371 9.504 1.00 98.50 96 LEU A N 1
ATOM 773 C CA . LEU A 1 96 ? 5.352 -2.037 8.213 1.00 98.50 96 LEU A CA 1
ATOM 774 C C . LEU A 1 96 ? 4.962 -1.057 7.101 1.00 98.50 96 LEU A C 1
ATOM 776 O O . LEU A 1 96 ? 5.519 -1.129 6.003 1.00 98.50 96 LEU A O 1
ATOM 780 N N . MET A 1 97 ? 4.051 -0.116 7.368 1.00 96.56 97 MET A N 1
ATOM 781 C CA . MET A 1 97 ? 3.672 0.911 6.394 1.00 96.56 97 MET A CA 1
ATOM 782 C C . MET A 1 97 ? 4.864 1.808 6.045 1.00 96.56 97 MET A C 1
ATOM 784 O O . MET A 1 97 ? 5.113 2.087 4.871 1.00 96.56 97 MET A O 1
ATOM 788 N N . HIS A 1 98 ? 5.649 2.216 7.041 1.00 96.62 98 HIS A N 1
ATOM 789 C CA . HIS A 1 98 ? 6.859 2.999 6.822 1.00 96.62 98 HIS A CA 1
ATOM 790 C C . HIS A 1 98 ? 7.876 2.241 5.951 1.00 96.62 98 HIS A C 1
ATOM 792 O O . HIS A 1 98 ? 8.357 2.775 4.945 1.00 96.62 98 HIS A O 1
ATOM 798 N N . ALA A 1 99 ? 8.145 0.969 6.266 1.00 97.94 99 ALA A N 1
ATOM 799 C CA . ALA A 1 99 ? 9.021 0.116 5.464 1.00 97.94 99 ALA A CA 1
ATOM 800 C C . ALA A 1 99 ? 8.512 -0.054 4.018 1.00 97.94 99 ALA A C 1
ATOM 802 O O . ALA A 1 99 ? 9.290 0.069 3.068 1.00 97.94 99 ALA A O 1
ATOM 803 N N . HIS A 1 100 ? 7.204 -0.253 3.829 1.00 97.12 100 HIS A N 1
ATOM 804 C CA . HIS A 1 100 ? 6.563 -0.343 2.514 1.00 97.12 100 HIS A CA 1
ATOM 805 C C . HIS A 1 100 ? 6.760 0.932 1.673 1.00 97.12 100 HIS A C 1
ATOM 807 O O . HIS A 1 100 ? 7.090 0.862 0.484 1.00 97.12 100 HIS A O 1
ATOM 813 N N . LEU A 1 101 ? 6.612 2.114 2.280 1.00 93.81 101 LEU A N 1
ATOM 814 C CA . LEU A 1 101 ? 6.830 3.390 1.593 1.00 93.81 101 LEU A CA 1
ATOM 815 C C . LEU A 1 101 ? 8.300 3.574 1.183 1.00 93.81 101 LEU A C 1
ATOM 817 O O . LEU A 1 101 ? 8.577 3.999 0.056 1.00 93.81 101 LEU A O 1
ATOM 821 N N . LEU A 1 102 ? 9.247 3.203 2.051 1.00 95.44 102 LEU A N 1
ATOM 822 C CA . LEU A 1 102 ? 10.679 3.232 1.735 1.00 95.44 102 LEU A CA 1
ATOM 823 C C . LEU A 1 102 ? 11.052 2.249 0.619 1.00 95.44 102 LEU A C 1
ATOM 825 O O . LEU A 1 102 ? 11.822 2.609 -0.273 1.00 95.44 102 LEU A O 1
ATOM 829 N N . SER A 1 103 ? 10.468 1.050 0.622 1.00 94.56 103 SER A N 1
ATOM 830 C CA . SER A 1 103 ? 10.602 0.057 -0.452 1.00 94.56 103 SER A CA 1
ATOM 831 C C . SER A 1 103 ? 10.104 0.617 -1.792 1.00 94.56 103 SER A C 1
ATOM 833 O O . SER A 1 103 ? 10.811 0.570 -2.803 1.00 94.56 103 SER A O 1
ATOM 835 N N . GLY A 1 104 ? 8.940 1.279 -1.791 1.00 92.06 104 GLY A N 1
ATOM 836 C CA . GLY A 1 104 ? 8.418 1.993 -2.958 1.00 92.06 104 GLY A CA 1
ATOM 837 C C . GLY A 1 104 ? 9.353 3.096 -3.467 1.00 92.06 104 GLY A C 1
ATOM 838 O O . GLY A 1 104 ? 9.589 3.196 -4.673 1.00 92.06 104 GLY A O 1
ATOM 839 N N . ARG A 1 105 ? 9.939 3.891 -2.562 1.00 91.44 105 ARG A N 1
ATOM 840 C CA . ARG A 1 105 ? 10.932 4.923 -2.905 1.00 91.44 105 ARG A CA 1
ATOM 841 C C . ARG A 1 105 ? 12.202 4.322 -3.512 1.00 91.44 105 ARG A C 1
ATOM 843 O O . ARG A 1 105 ? 12.716 4.847 -4.496 1.00 91.44 105 ARG A O 1
ATOM 850 N N . ALA A 1 106 ? 12.702 3.221 -2.954 1.00 92.81 106 ALA A N 1
ATOM 851 C CA . ALA A 1 106 ? 13.876 2.530 -3.477 1.00 92.81 106 ALA A CA 1
ATOM 852 C C . ALA A 1 106 ? 13.625 1.958 -4.883 1.00 92.81 106 ALA A C 1
ATOM 854 O O . ALA A 1 106 ? 14.496 2.057 -5.745 1.00 92.81 106 ALA A O 1
ATOM 855 N N . ALA A 1 107 ? 12.431 1.414 -5.142 1.00 91.62 107 ALA A N 1
ATOM 856 C CA . ALA A 1 107 ? 12.045 0.934 -6.470 1.0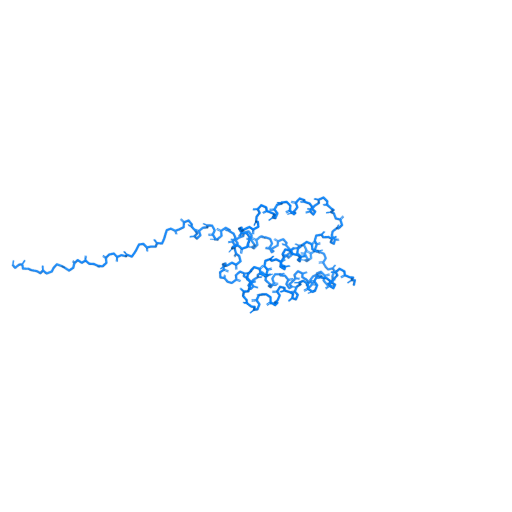0 91.62 107 ALA A CA 1
ATOM 857 C C . ALA A 1 107 ? 12.028 2.066 -7.512 1.00 91.62 107 ALA A C 1
ATOM 859 O O . ALA A 1 107 ? 12.557 1.899 -8.609 1.00 91.62 107 ALA A O 1
ATOM 860 N N . LEU A 1 108 ? 11.495 3.238 -7.148 1.00 89.38 108 LEU A N 1
ATOM 861 C CA . LEU A 1 108 ? 11.538 4.437 -7.993 1.00 89.38 108 LEU A CA 1
ATOM 862 C C . LEU A 1 108 ? 12.977 4.862 -8.315 1.00 89.38 108 LEU A C 1
ATOM 864 O O . LEU A 1 108 ? 13.303 5.101 -9.475 1.00 89.38 108 LEU A O 1
ATOM 868 N N . ALA A 1 109 ? 13.854 4.902 -7.308 1.00 90.69 109 ALA A N 1
ATOM 869 C CA . ALA A 1 109 ? 15.258 5.258 -7.504 1.00 90.69 109 ALA A CA 1
ATOM 870 C C . ALA A 1 109 ? 15.981 4.277 -8.446 1.00 90.69 109 ALA A C 1
ATOM 872 O O . ALA A 1 109 ? 16.701 4.708 -9.345 1.00 90.69 109 ALA A O 1
ATOM 873 N N . LYS A 1 110 ? 15.746 2.966 -8.289 1.00 89.69 110 LYS A N 1
ATOM 874 C CA . LYS A 1 110 ? 16.299 1.928 -9.178 1.00 89.69 110 LYS A CA 1
ATOM 875 C C . LYS A 1 110 ? 15.812 2.086 -10.619 1.00 89.69 110 LYS A C 1
ATOM 877 O O . LYS A 1 110 ? 16.619 2.012 -11.538 1.00 89.69 110 LYS A O 1
ATOM 882 N N . MET A 1 111 ? 14.517 2.341 -10.811 1.00 87.69 111 MET A N 1
ATOM 883 C CA . MET A 1 111 ? 13.937 2.585 -12.135 1.00 87.69 111 MET A CA 1
ATOM 884 C C . MET A 1 111 ? 14.580 3.804 -12.814 1.00 87.69 111 MET A C 1
ATOM 886 O O . MET A 1 111 ? 14.944 3.732 -13.985 1.00 87.69 111 MET A O 1
ATOM 890 N N . HIS A 1 112 ? 14.764 4.906 -12.081 1.00 84.94 112 HIS A N 1
ATOM 891 C CA . HIS A 1 112 ? 15.414 6.108 -12.611 1.00 84.94 112 HIS A CA 1
ATOM 892 C C . HIS A 1 112 ? 16.890 5.859 -12.965 1.00 84.94 112 HIS A C 1
ATOM 894 O O . HIS A 1 112 ? 17.345 6.300 -14.016 1.00 84.94 112 HIS A O 1
ATOM 900 N N . ALA A 1 113 ? 17.634 5.124 -12.131 1.00 86.06 113 ALA A N 1
ATOM 901 C CA . ALA A 1 113 ? 19.030 4.777 -12.407 1.00 86.06 113 ALA A CA 1
ATOM 902 C C . ALA A 1 113 ? 19.182 3.883 -13.653 1.00 86.06 113 ALA A C 1
ATOM 904 O O . ALA A 1 113 ? 20.085 4.094 -14.462 1.00 86.06 113 ALA A O 1
ATOM 905 N N . ALA A 1 114 ? 18.273 2.920 -13.837 1.00 80.94 114 ALA A N 1
ATOM 906 C CA . ALA A 1 114 ? 18.246 2.064 -15.020 1.00 80.94 114 ALA A CA 1
ATOM 907 C C . ALA A 1 114 ? 17.950 2.860 -16.304 1.00 80.94 114 ALA A C 1
ATOM 909 O O . ALA A 1 114 ? 18.583 2.617 -17.324 1.00 80.94 114 ALA A O 1
ATOM 910 N N . ALA A 1 115 ? 17.049 3.848 -16.248 1.00 77.88 115 ALA A N 1
ATOM 911 C CA . ALA A 1 115 ? 16.728 4.704 -17.394 1.00 77.88 115 ALA A CA 1
ATOM 912 C C . ALA A 1 115 ? 17.887 5.630 -17.822 1.00 77.88 115 ALA A C 1
ATOM 914 O O . ALA A 1 115 ? 17.932 6.059 -18.971 1.00 77.88 115 ALA A O 1
ATOM 915 N N . LEU A 1 116 ? 18.812 5.944 -16.908 1.00 73.19 116 LEU A N 1
ATOM 916 C CA . LEU A 1 116 ? 19.965 6.819 -17.153 1.00 73.19 116 LEU A CA 1
ATOM 917 C C . LEU A 1 116 ? 21.236 6.064 -17.581 1.00 73.19 116 LEU A C 1
ATOM 919 O O . LEU A 1 116 ? 22.228 6.700 -17.931 1.00 73.19 116 LEU A O 1
ATOM 923 N N . SER A 1 117 ? 21.228 4.729 -17.553 1.00 61.72 117 SER A N 1
ATOM 924 C CA . SER A 1 117 ? 22.381 3.914 -17.948 1.00 61.72 117 SER A CA 1
ATOM 925 C C . SER A 1 117 ? 22.310 3.598 -19.453 1.00 61.72 117 SER A C 1
ATOM 927 O O . SER A 1 117 ? 21.358 2.938 -19.870 1.00 61.72 117 SER A O 1
ATOM 929 N N . PRO A 1 118 ? 23.265 4.044 -20.294 1.00 52.06 118 PRO A N 1
ATOM 930 C CA . PRO A 1 118 ? 23.259 3.716 -21.719 1.00 52.06 118 PRO A CA 1
ATOM 931 C C . PRO A 1 118 ? 23.502 2.213 -21.927 1.00 52.06 118 PRO A C 1
ATOM 933 O O . PRO A 1 118 ? 24.385 1.629 -21.298 1.00 52.06 118 PRO A O 1
ATOM 936 N N . SER A 1 119 ? 22.728 1.588 -22.822 1.00 57.12 119 SER A N 1
ATOM 937 C CA . SER A 1 119 ? 22.956 0.203 -23.252 1.00 57.12 119 SER A CA 1
ATOM 938 C C . SER A 1 119 ? 24.392 0.027 -23.768 1.00 57.12 119 SER A C 1
ATOM 940 O O . SER A 1 119 ? 24.880 0.911 -24.478 1.00 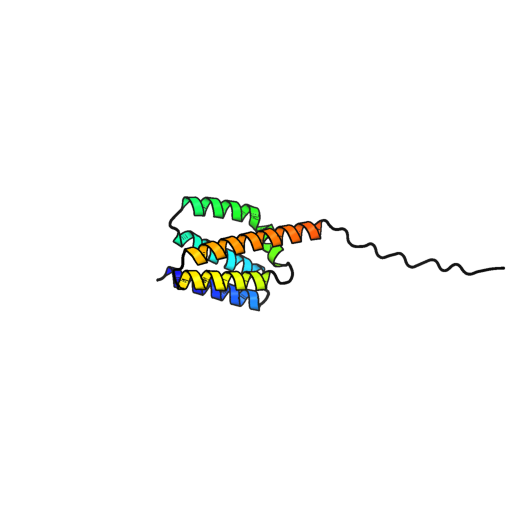57.12 119 SER A O 1
ATOM 942 N N . PRO A 1 120 ? 25.076 -1.097 -23.475 1.00 51.56 120 PRO A N 1
ATOM 943 C CA . PRO A 1 120 ? 26.377 -1.365 -24.072 1.00 51.56 120 PRO A CA 1
ATOM 944 C C . PRO A 1 120 ? 26.217 -1.446 -25.596 1.00 51.56 120 PRO A C 1
ATOM 946 O O . PRO A 1 120 ? 25.431 -2.253 -26.097 1.00 51.56 120 PRO A O 1
ATOM 949 N N . SER A 1 121 ? 26.937 -0.587 -26.328 1.00 60.19 121 SER A N 1
ATOM 950 C CA . SER A 1 121 ? 27.025 -0.665 -27.791 1.00 60.19 121 SER A CA 1
ATOM 951 C C . SER A 1 121 ? 27.395 -2.090 -28.206 1.00 60.19 121 SER A C 1
ATOM 953 O O . SER A 1 121 ? 28.310 -2.663 -27.604 1.00 60.19 121 SER A O 1
ATOM 955 N N . PRO A 1 122 ? 26.755 -2.668 -29.239 1.00 55.00 122 PRO A N 1
ATOM 956 C CA . PRO A 1 122 ? 27.224 -3.924 -29.791 1.00 55.00 122 PRO A CA 1
ATOM 957 C C . PRO A 1 122 ? 28.635 -3.679 -30.328 1.00 55.00 122 PRO A C 1
ATOM 959 O O . PRO A 1 122 ? 28.841 -2.842 -31.208 1.00 55.00 122 PRO A O 1
ATOM 962 N N . ALA A 1 123 ? 29.620 -4.360 -29.743 1.00 56.03 123 ALA A N 1
ATOM 963 C CA . ALA A 1 123 ? 30.983 -4.336 -30.239 1.00 56.03 123 ALA A CA 1
ATOM 964 C C . ALA A 1 123 ? 30.957 -4.728 -31.722 1.00 56.03 123 ALA A C 1
ATOM 966 O O . ALA A 1 123 ? 30.485 -5.807 -32.080 1.00 56.03 123 ALA A O 1
ATOM 967 N N . SER A 1 124 ? 31.436 -3.823 -32.574 1.00 56.31 124 SER A N 1
ATOM 968 C CA . SER A 1 124 ? 31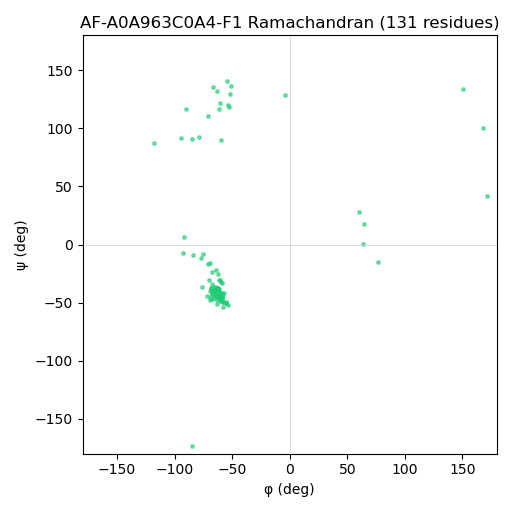.693 -4.067 -33.989 1.00 56.31 124 SER A CA 1
ATOM 969 C C . SER A 1 124 ? 32.720 -5.194 -34.118 1.00 56.31 124 SER A C 1
ATOM 971 O O . SER A 1 124 ? 33.926 -4.954 -34.142 1.00 56.31 124 SER A O 1
ATOM 973 N N . GLY A 1 125 ? 32.239 -6.433 -34.192 1.00 58.41 125 GLY A N 1
ATOM 974 C CA . GLY A 1 125 ? 32.977 -7.543 -34.773 1.00 58.41 125 GLY A CA 1
ATOM 975 C C . GLY A 1 125 ? 33.032 -7.341 -36.282 1.00 58.41 125 GLY A C 1
ATOM 976 O O . GLY A 1 125 ? 32.009 -7.423 -36.954 1.00 58.41 125 GLY A O 1
ATOM 977 N N . GLY A 1 126 ? 34.213 -7.040 -36.814 1.00 49.75 126 GLY A N 1
ATOM 978 C CA . GLY A 1 126 ? 34.409 -6.921 -38.254 1.00 49.75 126 GLY A CA 1
ATOM 979 C C . GLY A 1 126 ? 35.750 -6.293 -38.595 1.00 49.75 126 GLY A C 1
ATOM 980 O O . GLY A 1 126 ? 35.900 -5.077 -38.534 1.00 49.75 126 GLY A O 1
ATOM 981 N N . GLY A 1 127 ? 36.728 -7.122 -38.953 1.00 46.22 127 GLY A N 1
ATOM 982 C CA . GLY A 1 127 ? 38.020 -6.631 -39.421 1.00 46.22 127 GLY A CA 1
ATOM 983 C C . GLY A 1 127 ? 39.084 -7.703 -39.589 1.00 46.22 127 GLY A C 1
ATOM 984 O O . GLY A 1 127 ? 40.228 -7.481 -39.206 1.00 46.22 127 GLY A O 1
ATOM 985 N N . GLU A 1 128 ? 38.708 -8.855 -40.139 1.00 55.16 128 GLU A N 1
ATOM 986 C CA . GLU A 1 128 ? 39.647 -9.805 -40.727 1.00 55.16 128 GLU A CA 1
ATOM 987 C C . GLU A 1 128 ? 40.529 -9.066 -41.750 1.00 55.16 128 GLU A C 1
ATOM 989 O O . GLU A 1 128 ? 40.029 -8.495 -42.719 1.00 55.16 128 GLU A O 1
ATOM 994 N N . ARG A 1 129 ? 41.846 -9.031 -41.520 1.00 54.69 129 ARG A N 1
ATOM 995 C CA . ARG A 1 129 ? 42.834 -8.667 -42.541 1.00 54.69 129 ARG A CA 1
ATOM 996 C C . ARG A 1 129 ? 43.764 -9.850 -42.781 1.00 54.69 129 ARG A C 1
ATOM 998 O O . ARG A 1 129 ? 44.787 -10.011 -42.128 1.00 54.69 129 ARG A O 1
ATOM 1005 N N . ILE A 1 130 ? 43.296 -10.693 -43.698 1.00 53.94 130 ILE A N 1
ATOM 1006 C CA . ILE A 1 130 ? 44.018 -11.302 -44.827 1.00 53.94 130 ILE A CA 1
ATOM 1007 C C . ILE A 1 130 ? 45.465 -10.804 -44.991 1.00 53.94 130 ILE A C 1
ATOM 1009 O O . ILE A 1 130 ? 45.716 -9.599 -45.039 1.00 53.94 130 ILE A O 1
ATOM 1013 N N . GLY A 1 131 ? 46.393 -11.758 -45.085 1.00 50.88 131 GLY A N 1
ATOM 1014 C CA . GLY A 1 131 ? 47.829 -11.521 -45.202 1.00 50.88 131 GLY A CA 1
ATOM 1015 C C . GLY A 1 131 ? 48.358 -11.264 -46.615 1.00 50.88 131 GLY A C 1
ATOM 1016 O O . GLY A 1 131 ? 47.601 -11.125 -47.568 1.00 50.88 131 GLY A O 1
ATOM 1017 N N . HIS A 1 132 ? 49.690 -11.189 -46.664 1.00 48.97 132 HIS A N 1
ATOM 1018 C CA . HIS A 1 132 ? 50.680 -11.253 -47.757 1.00 48.97 132 HIS A CA 1
ATOM 1019 C C . HIS A 1 132 ? 51.851 -10.385 -47.257 1.00 48.97 132 HIS A C 1
ATOM 1021 O O . HIS A 1 132 ? 51.605 -9.315 -46.711 1.00 48.97 132 HIS A O 1
ATOM 1027 N N . GLY A 1 133 ? 53.125 -10.737 -47.328 1.00 45.28 133 GLY A N 1
ATOM 1028 C CA . GLY A 1 133 ? 53.901 -11.780 -47.985 1.00 45.28 133 GLY A CA 1
ATOM 1029 C C . GLY A 1 133 ? 55.366 -11.422 -47.723 1.00 45.28 133 GLY A C 1
ATOM 1030 O O . GLY A 1 133 ? 55.628 -10.218 -47.488 1.00 45.28 133 GLY A O 1
#